Protein AF-A0A1R4G363-F1 (afdb_monomer)

Sequence (57 aa):
MADEPTASLDAANAMAVGRLIVDRARDRRVGVAMATHDPRVAELCDRVVELRAVSAG

Secondary structure (DSSP, 8-state):
--S-TTTTS-HHHHHHHHHHHHHHHHHHT-------S-HHHHTTSS-----------

Solvent-accessible surface area (backbo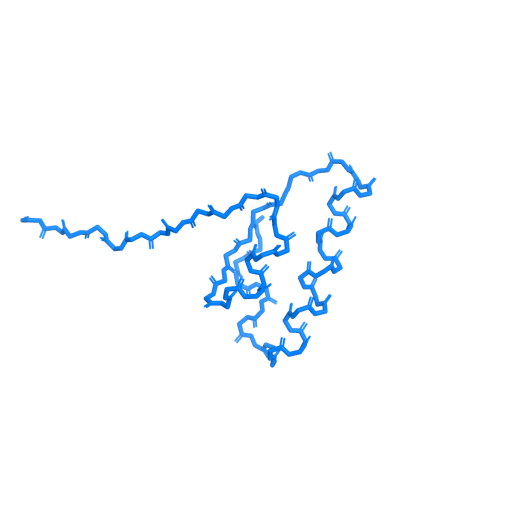ne atoms only — not comparable to full-atom values): 3861 Å² total; per-residue (Å²): 131,58,82,50,87,38,80,90,43,58,75,68,54,27,43,54,52,47,50,52,53,50,53,52,27,60,77,68,73,48,90,82,72,82,59,76,93,49,66,75,52,46,68,70,45,100,71,79,82,88,86,72,86,81,80,83,127

Structure (mmCIF, N/CA/C/O backbone):
data_AF-A0A1R4G363-F1
#
_entry.id   AF-A0A1R4G363-F1
#
loop_
_atom_site.group_PDB
_atom_site.id
_atom_site.type_symbol
_atom_site.label_atom_id
_atom_site.label_alt_id
_atom_site.label_comp_id
_atom_site.label_asym_id
_a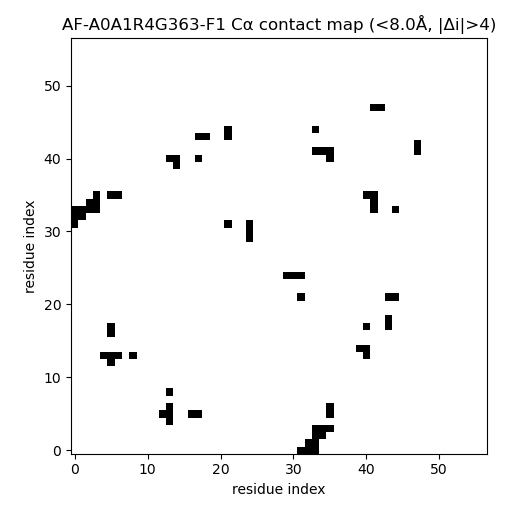tom_site.label_entity_id
_atom_site.label_seq_id
_atom_site.pdbx_PDB_ins_code
_atom_site.Cartn_x
_atom_site.Cartn_y
_atom_site.Cartn_z
_atom_site.occupancy
_atom_site.B_iso_or_equiv
_atom_site.auth_seq_id
_atom_site.auth_comp_id
_atom_site.auth_asym_id
_atom_site.auth_atom_id
_atom_site.pdbx_PDB_model_num
ATOM 1 N N . MET A 1 1 ? 5.024 12.832 -2.542 1.00 48.75 1 MET A N 1
ATOM 2 C CA . MET A 1 1 ? 5.473 11.448 -2.789 1.00 48.75 1 MET A CA 1
ATOM 3 C C . MET A 1 1 ? 6.254 11.028 -1.563 1.00 48.75 1 MET A C 1
ATOM 5 O O . MET A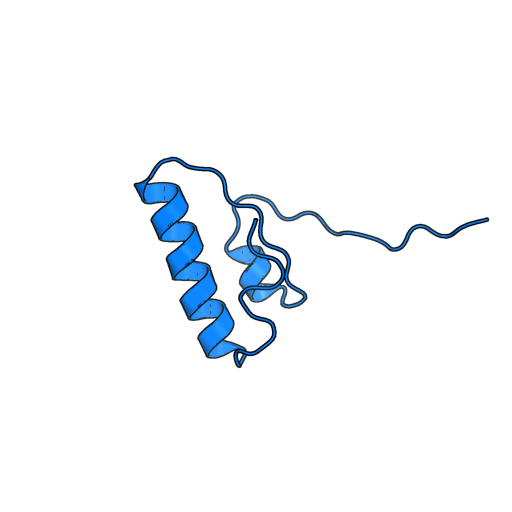 1 1 ? 7.110 11.797 -1.148 1.00 48.75 1 MET A O 1
ATOM 9 N N . ALA A 1 2 ? 5.878 9.921 -0.929 1.00 61.72 2 ALA A N 1
ATOM 10 C CA . ALA A 1 2 ? 6.685 9.322 0.126 1.00 61.72 2 ALA A CA 1
ATOM 11 C C . ALA A 1 2 ? 7.501 8.220 -0.545 1.00 61.72 2 ALA A C 1
ATOM 13 O O . ALA A 1 2 ? 6.908 7.302 -1.109 1.00 61.72 2 ALA A O 1
ATOM 14 N N . ASP A 1 3 ? 8.820 8.375 -0.559 1.00 53.31 3 ASP A N 1
ATOM 15 C CA . ASP A 1 3 ? 9.716 7.343 -1.063 1.00 53.31 3 ASP A CA 1
ATOM 16 C C . ASP A 1 3 ? 9.951 6.350 0.078 1.00 53.31 3 ASP A C 1
ATOM 18 O O . ASP A 1 3 ? 10.379 6.747 1.161 1.00 53.31 3 ASP A O 1
ATOM 22 N N . GLU A 1 4 ? 9.541 5.102 -0.130 1.00 51.25 4 GLU A N 1
ATOM 23 C CA . GLU A 1 4 ? 9.680 3.993 0.823 1.00 51.25 4 GLU A CA 1
ATOM 24 C C . GLU A 1 4 ? 9.229 4.271 2.284 1.00 51.25 4 GLU A C 1
ATOM 26 O O . GLU A 1 4 ? 10.018 4.150 3.225 1.00 51.25 4 GLU A O 1
ATOM 31 N N . PRO A 1 5 ? 7.938 4.558 2.552 1.00 59.91 5 PRO A N 1
ATOM 32 C CA . PRO A 1 5 ? 7.459 4.849 3.912 1.00 59.91 5 PRO A CA 1
ATOM 33 C C . PRO A 1 5 ? 7.550 3.663 4.895 1.00 59.91 5 PRO A C 1
ATOM 35 O O . PRO A 1 5 ? 7.265 3.829 6.080 1.00 59.91 5 PRO A O 1
ATOM 38 N N . THR A 1 6 ? 7.917 2.468 4.423 1.00 59.91 6 THR A N 1
ATOM 39 C CA . THR A 1 6 ? 7.963 1.225 5.206 1.00 59.91 6 THR A CA 1
ATOM 40 C C . THR A 1 6 ? 9.344 0.576 5.274 1.00 59.91 6 THR A C 1
ATOM 42 O O . THR A 1 6 ? 9.476 -0.449 5.933 1.00 59.91 6 THR A O 1
ATOM 45 N N . ALA A 1 7 ? 10.381 1.141 4.645 1.00 57.75 7 ALA A N 1
ATOM 46 C CA . ALA A 1 7 ? 11.692 0.483 4.537 1.00 57.75 7 ALA A CA 1
ATOM 47 C C . ALA A 1 7 ? 12.437 0.284 5.874 1.00 57.75 7 ALA A C 1
ATOM 49 O O . ALA A 1 7 ? 13.342 -0.540 5.947 1.00 57.75 7 ALA A O 1
ATOM 50 N N . SER A 1 8 ? 12.040 0.988 6.942 1.00 58.91 8 SER A N 1
ATOM 51 C CA . SER A 1 8 ? 12.604 0.840 8.299 1.00 58.91 8 SER A CA 1
ATOM 52 C C . SER A 1 8 ? 11.637 0.173 9.296 1.00 58.91 8 SER A C 1
ATOM 54 O O . SER A 1 8 ? 11.921 0.079 10.488 1.00 58.91 8 SER A O 1
ATOM 56 N N . LEU A 1 9 ? 10.460 -0.264 8.837 1.00 60.78 9 LEU A N 1
ATOM 57 C CA . LEU A 1 9 ? 9.437 -0.874 9.687 1.00 60.78 9 LEU A CA 1
ATOM 58 C C . LEU A 1 9 ? 9.436 -2.391 9.491 1.00 60.78 9 LEU A C 1
ATOM 60 O O . LEU A 1 9 ? 9.548 -2.879 8.368 1.00 60.78 9 LEU A O 1
ATOM 64 N N . ASP A 1 10 ? 9.272 -3.150 10.577 1.00 77.81 10 ASP A N 1
ATOM 65 C CA . ASP A 1 10 ? 8.954 -4.572 10.455 1.00 77.81 10 ASP A CA 1
ATOM 66 C C . ASP A 1 10 ? 7.641 -4.771 9.671 1.00 77.81 10 ASP A C 1
ATOM 68 O O . ASP A 1 10 ? 6.815 -3.864 9.539 1.00 77.81 10 ASP A O 1
ATOM 72 N N . ALA A 1 11 ? 7.440 -5.977 9.142 1.00 77.62 11 ALA A N 1
ATOM 73 C CA . ALA A 1 11 ? 6.305 -6.294 8.277 1.00 77.62 11 ALA A CA 1
ATOM 74 C C . ALA A 1 11 ? 4.930 -5.940 8.878 1.00 77.62 11 ALA A C 1
ATOM 76 O O . ALA A 1 11 ? 4.016 -5.553 8.148 1.00 77.62 11 ALA A O 1
ATOM 77 N N . ALA A 1 12 ? 4.761 -6.072 10.197 1.00 83.50 12 ALA A N 1
ATOM 78 C CA . ALA A 1 12 ? 3.497 -5.761 10.857 1.00 83.50 12 ALA A CA 1
ATOM 79 C C . ALA A 1 12 ? 3.264 -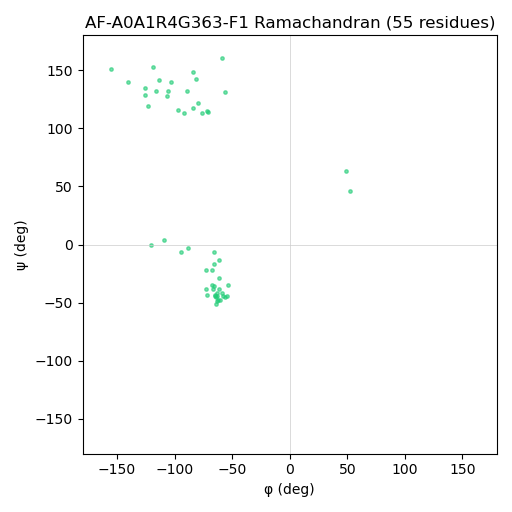4.245 10.899 1.00 83.50 12 ALA A C 1
ATOM 81 O O . ALA A 1 12 ? 2.177 -3.762 10.570 1.00 83.50 12 ALA A O 1
ATOM 82 N N . ASN A 1 13 ? 4.308 -3.491 11.231 1.00 86.88 13 ASN A N 1
ATOM 83 C CA . ASN A 1 13 ? 4.274 -2.038 11.244 1.00 86.88 13 ASN A CA 1
ATOM 84 C C . ASN A 1 13 ? 4.104 -1.442 9.837 1.00 86.88 13 ASN A C 1
ATOM 86 O O . ASN A 1 13 ? 3.336 -0.495 9.664 1.00 86.88 13 ASN A O 1
ATOM 90 N N . ALA A 1 14 ? 4.734 -2.031 8.817 1.00 88.19 14 ALA A N 1
ATOM 91 C CA . ALA A 1 14 ? 4.557 -1.641 7.419 1.00 88.19 14 ALA A CA 1
ATOM 92 C C . ALA A 1 14 ? 3.089 -1.751 6.967 1.00 88.19 14 ALA A C 1
ATOM 94 O O . ALA A 1 14 ? 2.548 -0.823 6.364 1.00 88.19 14 ALA A O 1
ATOM 95 N N . MET A 1 15 ? 2.414 -2.848 7.324 1.00 93.31 15 MET A N 1
ATOM 96 C CA . MET A 1 15 ? 0.989 -3.048 7.041 1.00 93.31 15 MET A CA 1
ATOM 97 C C . MET A 1 15 ? 0.099 -2.041 7.774 1.00 93.31 15 MET A C 1
ATOM 99 O O . MET A 1 15 ? -0.823 -1.481 7.175 1.00 93.31 15 MET A O 1
ATOM 103 N N . ALA A 1 16 ? 0.370 -1.793 9.058 1.00 94.00 16 ALA A N 1
ATOM 104 C CA . ALA A 1 16 ? -0.399 -0.845 9.859 1.00 94.00 16 ALA A CA 1
ATOM 105 C C . ALA A 1 16 ? -0.294 0.582 9.297 1.00 94.00 16 ALA A C 1
ATOM 107 O O . ALA A 1 16 ? -1.311 1.246 9.085 1.00 94.00 16 ALA A O 1
ATOM 108 N N . VAL A 1 17 ? 0.923 1.033 8.984 1.00 93.50 17 VAL A N 1
ATOM 109 C CA . VAL A 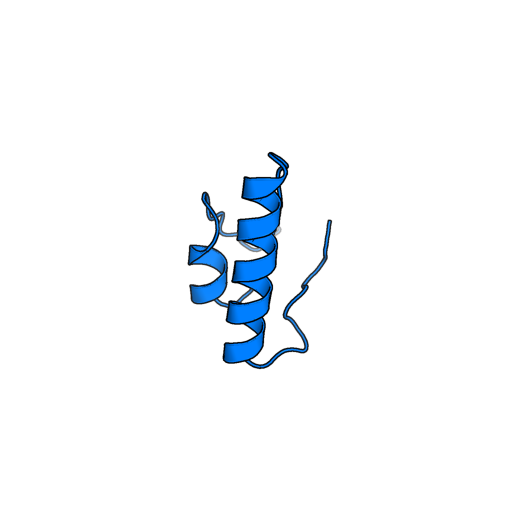1 17 ? 1.162 2.349 8.377 1.00 93.50 17 VAL A CA 1
ATOM 110 C C . VAL A 1 17 ? 0.554 2.430 6.977 1.00 93.50 17 VAL A C 1
ATOM 112 O O . VAL A 1 17 ? -0.122 3.411 6.667 1.00 93.50 17 VAL A O 1
ATOM 115 N N . GLY A 1 18 ? 0.719 1.393 6.153 1.00 94.25 18 GLY A N 1
ATOM 116 C CA . GLY A 1 18 ? 0.120 1.326 4.821 1.00 94.25 18 GLY A CA 1
ATOM 117 C C . GLY A 1 18 ? -1.401 1.485 4.857 1.00 94.25 18 GLY A C 1
ATOM 118 O O . GLY A 1 18 ? -1.954 2.295 4.111 1.00 94.25 18 GLY A O 1
ATOM 119 N N . ARG A 1 19 ? -2.079 0.792 5.785 1.00 95.88 19 ARG A N 1
ATOM 120 C CA . ARG A 1 19 ? -3.532 0.916 5.979 1.00 95.88 19 ARG A CA 1
ATOM 121 C C . ARG A 1 19 ? -3.921 2.347 6.345 1.00 95.88 19 ARG A C 1
ATOM 123 O O . ARG A 1 19 ? -4.812 2.906 5.713 1.00 95.88 19 ARG A O 1
ATOM 130 N N . LEU A 1 20 ? -3.220 2.959 7.301 1.00 96.31 20 LEU A N 1
ATOM 131 C CA . LEU A 1 20 ? -3.490 4.339 7.716 1.00 96.31 20 LEU A CA 1
ATOM 132 C C . LEU A 1 20 ? -3.345 5.331 6.555 1.00 96.31 20 LEU A C 1
ATOM 134 O O . LEU A 1 20 ? -4.168 6.234 6.414 1.00 96.31 20 LEU A O 1
ATOM 138 N N . ILE A 1 21 ? -2.322 5.166 5.713 1.00 95.88 21 ILE A N 1
ATOM 139 C CA . ILE A 1 21 ? -2.108 6.023 4.541 1.00 95.88 21 ILE A CA 1
ATOM 140 C C . ILE A 1 21 ? -3.274 5.889 3.552 1.00 95.88 21 ILE A C 1
ATOM 142 O O . ILE A 1 21 ? -3.818 6.905 3.114 1.00 95.88 21 ILE A O 1
ATOM 146 N N . VAL A 1 22 ? -3.672 4.658 3.219 1.00 95.94 22 VAL A N 1
ATOM 147 C CA . VAL A 1 22 ? -4.761 4.388 2.266 1.00 95.94 22 VAL A CA 1
ATOM 148 C C . VAL A 1 22 ? -6.096 4.920 2.785 1.00 95.94 22 VAL A C 1
ATOM 150 O O . VAL A 1 22 ? -6.815 5.601 2.050 1.00 95.94 22 VAL A O 1
ATOM 153 N N . ASP A 1 23 ? -6.411 4.681 4.056 1.00 96.38 23 ASP A N 1
ATOM 154 C CA . ASP A 1 23 ? -7.662 5.147 4.658 1.00 96.38 23 ASP A CA 1
ATOM 155 C C . ASP A 1 23 ? -7.724 6.681 4.670 1.00 96.38 23 ASP A C 1
ATOM 157 O O . ASP A 1 23 ?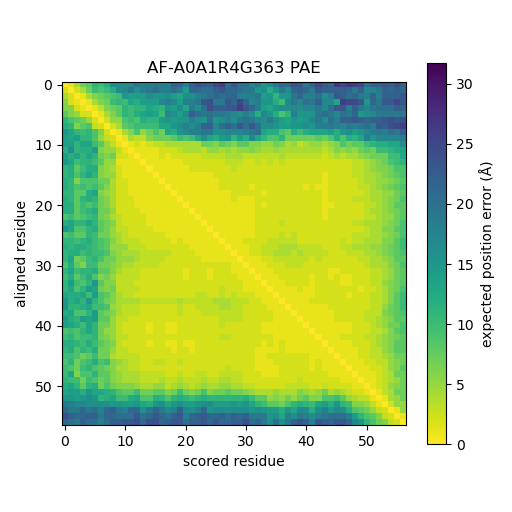 -8.728 7.272 4.271 1.00 96.38 23 ASP A O 1
ATOM 161 N N . ARG A 1 24 ? -6.613 7.361 4.991 1.00 96.81 24 ARG A N 1
ATOM 162 C CA . ARG A 1 24 ? -6.542 8.829 4.914 1.00 96.81 24 ARG A CA 1
ATOM 163 C C . ARG A 1 24 ? -6.651 9.371 3.495 1.00 96.81 24 ARG A C 1
ATOM 165 O O . ARG A 1 24 ? -7.238 10.440 3.311 1.00 96.81 24 ARG A O 1
ATOM 172 N N . ALA A 1 25 ? -6.103 8.671 2.506 1.00 96.50 25 ALA A N 1
ATOM 173 C CA 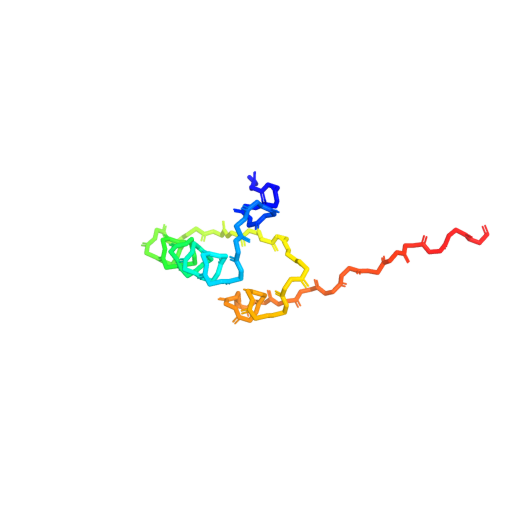. ALA A 1 25 ? -6.239 9.049 1.104 1.00 96.50 25 ALA A CA 1
ATOM 174 C C . ALA A 1 25 ? -7.709 9.005 0.658 1.00 96.50 25 ALA A C 1
ATOM 176 O O . ALA A 1 25 ? -8.198 9.959 0.047 1.00 96.50 25 ALA A O 1
ATOM 177 N N . ARG A 1 26 ? -8.428 7.944 1.050 1.00 95.44 26 ARG A N 1
ATOM 178 C CA . ARG A 1 26 ? -9.864 7.761 0.792 1.00 95.44 26 ARG A CA 1
ATOM 179 C C . ARG A 1 26 ? -10.706 8.827 1.487 1.00 95.44 26 ARG A C 1
ATOM 181 O O . ARG A 1 26 ? -11.477 9.510 0.812 1.00 95.44 26 ARG A O 1
ATOM 188 N N . ASP A 1 27 ? -10.495 9.037 2.787 1.00 97.69 27 ASP A N 1
ATOM 189 C CA . ASP A 1 27 ? -11.195 10.057 3.583 1.00 97.69 27 ASP A CA 1
ATOM 190 C C . ASP A 1 27 ? -11.068 11.452 2.959 1.00 97.69 27 ASP A C 1
ATOM 192 O O . ASP A 1 27 ? -12.033 12.213 2.872 1.00 97.69 27 ASP A O 1
ATOM 196 N N . ARG A 1 28 ? -9.855 11.799 2.511 1.00 97.19 28 ARG A N 1
ATOM 197 C CA . ARG A 1 28 ? -9.534 13.124 1.966 1.00 97.19 28 ARG A CA 1
ATOM 198 C C . ARG A 1 28 ? -9.776 13.245 0.465 1.00 97.19 28 ARG A C 1
ATOM 200 O O . ARG A 1 28 ? -9.603 14.338 -0.068 1.00 97.19 28 ARG A O 1
ATOM 207 N N . ARG A 1 29 ? -10.175 12.160 -0.207 1.00 96.69 29 ARG A N 1
ATOM 208 C CA . ARG A 1 29 ? -10.359 12.080 -1.666 1.00 96.69 29 ARG A CA 1
ATOM 209 C C . ARG A 1 29 ? -9.122 12.546 -2.443 1.00 96.69 29 ARG A C 1
ATOM 211 O O . ARG A 1 29 ? -9.226 13.322 -3.391 1.00 96.69 29 ARG A O 1
ATOM 218 N N . VAL A 1 30 ? -7.948 12.079 -2.026 1.00 97.50 30 VAL A N 1
ATOM 219 C CA . VAL A 1 30 ? -6.664 12.371 -2.681 1.00 97.50 30 VAL A CA 1
ATOM 220 C C . VAL A 1 30 ? -6.009 11.093 -3.191 1.00 97.50 30 VAL A C 1
ATOM 222 O O . VAL A 1 30 ? -6.217 10.016 -2.641 1.00 97.50 30 VAL A O 1
ATOM 225 N N . GLY A 1 31 ? -5.196 11.215 -4.241 1.00 94.94 31 GLY A N 1
ATOM 226 C CA . GLY A 1 31 ? -4.399 10.104 -4.759 1.00 94.94 31 GLY A CA 1
ATOM 227 C C . GLY A 1 31 ? -3.112 9.896 -3.958 1.00 94.94 31 GLY A C 1
ATOM 228 O O . GLY A 1 31 ? -2.455 10.862 -3.566 1.00 94.94 31 GLY A O 1
ATOM 229 N N . VAL A 1 32 ? -2.730 8.634 -3.762 1.00 96.00 32 VAL A N 1
ATOM 230 C CA . VAL A 1 32 ? -1.440 8.233 -3.184 1.00 96.00 32 VAL A CA 1
ATOM 231 C C . VAL A 1 32 ? -0.750 7.260 -4.134 1.00 96.00 32 VAL A C 1
ATOM 233 O O . VAL A 1 32 ? -1.371 6.327 -4.631 1.00 96.00 32 VAL A O 1
ATOM 236 N N . ALA A 1 33 ? 0.544 7.481 -4.365 1.00 95.12 33 ALA A N 1
ATOM 237 C CA . ALA A 1 33 ? 1.437 6.511 -4.986 1.00 95.12 33 ALA A CA 1
ATOM 238 C C . ALA A 1 33 ? 2.352 5.941 -3.896 1.00 95.12 33 ALA A C 1
ATOM 240 O O . ALA A 1 33 ? 2.963 6.712 -3.150 1.00 95.12 33 ALA A O 1
ATOM 241 N N . MET A 1 34 ? 2.413 4.613 -3.797 1.00 93.38 34 MET A N 1
ATOM 242 C CA . MET A 1 34 ? 3.195 3.890 -2.797 1.00 93.38 34 MET A CA 1
ATOM 243 C C . MET A 1 34 ? 4.127 2.903 -3.501 1.00 93.38 34 MET A C 1
ATOM 245 O O . MET A 1 34 ? 3.678 2.125 -4.339 1.00 93.38 34 MET A O 1
ATOM 249 N N . ALA A 1 35 ? 5.411 2.947 -3.153 1.00 93.06 35 ALA A N 1
ATOM 250 C CA . ALA A 1 35 ? 6.409 1.973 -3.577 1.00 93.06 35 ALA A CA 1
ATOM 251 C C . ALA A 1 35 ? 6.744 1.058 -2.392 1.00 93.06 35 ALA A C 1
ATOM 253 O O . ALA A 1 35 ? 6.954 1.533 -1.275 1.00 93.06 35 ALA A O 1
ATOM 254 N N . THR A 1 36 ? 6.749 -0.251 -2.628 1.00 90.94 36 THR A N 1
ATOM 255 C CA . THR A 1 36 ? 7.062 -1.271 -1.622 1.00 90.94 36 THR A CA 1
ATOM 256 C C . THR A 1 36 ? 7.573 -2.534 -2.308 1.00 90.94 36 THR A C 1
ATOM 258 O O . THR A 1 36 ? 7.190 -2.825 -3.440 1.00 90.94 36 THR A O 1
ATOM 261 N N . HIS A 1 37 ? 8.421 -3.290 -1.613 1.00 89.50 37 HIS A N 1
ATOM 262 C CA . HIS A 1 37 ? 8.826 -4.640 -2.010 1.00 89.50 37 HIS A CA 1
ATOM 263 C C . HIS A 1 37 ? 7.967 -5.729 -1.336 1.00 89.50 37 HIS A C 1
ATOM 265 O O . HIS A 1 37 ? 8.120 -6.906 -1.651 1.00 89.50 37 HIS A O 1
ATOM 271 N N . ASP A 1 38 ? 7.077 -5.358 -0.405 1.00 90.75 38 ASP A N 1
ATOM 272 C CA . ASP A 1 38 ? 6.172 -6.290 0.274 1.00 90.75 38 ASP A CA 1
ATOM 273 C C . ASP A 1 38 ? 4.834 -6.391 -0.485 1.00 90.75 3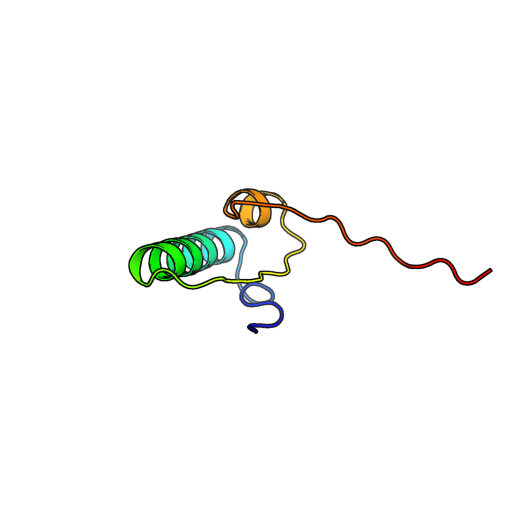8 ASP A C 1
ATOM 275 O O . ASP A 1 38 ? 4.065 -5.419 -0.497 1.00 90.75 38 ASP A O 1
ATOM 279 N N . PRO A 1 39 ? 4.504 -7.550 -1.088 1.00 90.19 39 PRO A N 1
ATOM 280 C CA . PRO A 1 39 ? 3.272 -7.716 -1.858 1.00 90.19 39 PRO A CA 1
ATOM 281 C C . PRO A 1 39 ? 2.007 -7.514 -1.013 1.00 90.19 39 PRO A C 1
ATOM 283 O O . PRO A 1 39 ? 1.010 -7.010 -1.520 1.00 90.19 39 PRO A O 1
ATOM 286 N N . ARG A 1 40 ? 2.052 -7.803 0.294 1.00 91.81 40 ARG A N 1
ATOM 287 C CA . ARG A 1 40 ? 0.899 -7.623 1.194 1.00 91.81 40 ARG A CA 1
ATOM 288 C C . ARG A 1 40 ? 0.554 -6.149 1.382 1.00 91.81 40 ARG A C 1
ATOM 290 O O . ARG A 1 40 ? -0.614 -5.794 1.510 1.00 91.81 40 ARG A O 1
ATOM 297 N N . VAL A 1 41 ? 1.571 -5.284 1.389 1.00 93.19 41 VAL A N 1
ATOM 298 C CA . VAL A 1 41 ? 1.381 -3.828 1.448 1.00 93.19 41 VAL A CA 1
ATOM 299 C C . VAL A 1 41 ? 0.853 -3.319 0.105 1.00 93.19 41 VAL A C 1
ATOM 301 O O . VAL A 1 41 ? -0.030 -2.463 0.084 1.00 93.19 41 VAL A O 1
ATOM 304 N N . ALA A 1 42 ? 1.334 -3.869 -1.014 1.00 94.44 42 ALA A N 1
ATOM 305 C CA . ALA A 1 42 ? 0.848 -3.507 -2.346 1.00 94.44 42 ALA A CA 1
ATOM 306 C C . ALA A 1 42 ? -0.652 -3.814 -2.523 1.00 94.44 42 ALA A C 1
ATOM 308 O O . ALA A 1 42 ? -1.379 -2.988 -3.072 1.00 94.44 42 ALA A O 1
ATOM 309 N N . GLU A 1 43 ? -1.138 -4.934 -1.979 1.00 94.38 43 GLU A N 1
ATOM 310 C CA . GLU A 1 43 ? -2.561 -5.323 -1.987 1.00 94.38 43 GLU A CA 1
ATOM 311 C C . GLU A 1 43 ? -3.493 -4.339 -1.254 1.00 94.38 43 GLU A C 1
ATOM 313 O O . GLU A 1 43 ? -4.712 -4.397 -1.418 1.00 94.38 43 GLU A O 1
ATOM 318 N N . LEU A 1 44 ? -2.955 -3.404 -0.461 1.00 95.00 44 LEU A N 1
ATOM 319 C CA . LEU A 1 44 ? -3.744 -2.330 0.148 1.00 95.00 44 LEU A CA 1
ATOM 320 C C . LEU A 1 44 ? -4.174 -1.261 -0.871 1.00 95.00 44 LEU A C 1
ATOM 322 O O . LEU A 1 44 ? -5.126 -0.523 -0.605 1.00 95.00 44 LEU A O 1
ATOM 326 N N . CYS A 1 45 ? -3.469 -1.150 -2.001 1.00 95.12 45 CYS A N 1
ATOM 327 C CA . CYS A 1 45 ? -3.707 -0.144 -3.031 1.00 95.12 45 CYS A CA 1
ATOM 328 C C . CYS A 1 45 ? -4.812 -0.577 -4.002 1.00 95.12 45 CYS A C 1
ATOM 330 O O . CYS A 1 45 ? -4.942 -1.750 -4.337 1.00 95.12 45 CYS A O 1
ATOM 332 N N . ASP A 1 46 ? -5.559 0.388 -4.544 1.00 95.25 46 ASP A N 1
ATOM 333 C CA . ASP A 1 46 ? -6.620 0.094 -5.520 1.00 95.25 46 ASP A CA 1
ATOM 334 C C . ASP A 1 46 ? -6.056 -0.429 -6.859 1.00 95.25 46 ASP A C 1
ATOM 336 O O . ASP A 1 46 ? -6.754 -1.079 -7.637 1.00 95.25 46 ASP A O 1
ATOM 340 N N . ARG A 1 47 ? -4.781 -0.130 -7.148 1.00 95.31 47 ARG A N 1
ATOM 341 C CA . ARG A 1 47 ? -4.037 -0.614 -8.316 1.00 95.31 47 ARG A CA 1
ATOM 342 C C . ARG A 1 47 ? -2.604 -0.947 -7.924 1.00 95.31 47 ARG A C 1
ATOM 344 O O . ARG A 1 47 ? -1.962 -0.164 -7.229 1.00 95.31 47 ARG A O 1
ATOM 351 N N . VAL A 1 48 ? -2.092 -2.047 -8.468 1.00 95.62 48 VAL A N 1
ATOM 352 C CA . VAL A 1 48 ? -0.692 -2.467 -8.328 1.00 95.62 48 VAL A CA 1
ATOM 353 C C . VAL A 1 48 ? -0.030 -2.449 -9.702 1.00 95.62 48 VAL A C 1
ATOM 355 O O . VAL A 1 48 ? -0.597 -2.940 -10.678 1.00 95.62 48 VAL A O 1
ATOM 358 N N . VAL A 1 49 ? 1.157 -1.848 -9.784 1.00 94.50 49 VAL A N 1
ATOM 359 C CA . VAL A 1 49 ? 1.985 -1.822 -10.995 1.00 94.50 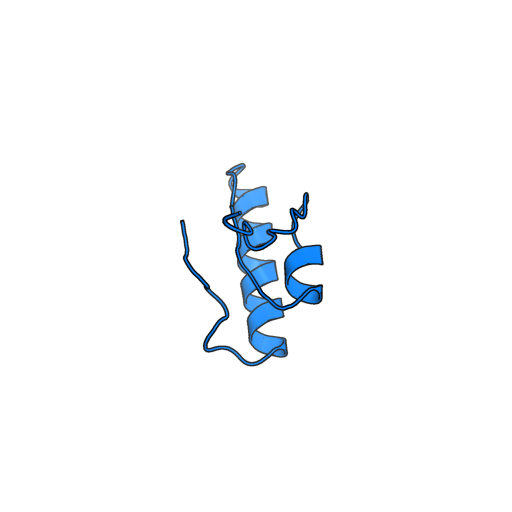49 VAL A CA 1
ATOM 360 C C . VAL A 1 49 ? 3.342 -2.417 -10.653 1.00 94.50 49 VAL A C 1
ATOM 362 O O . VAL A 1 49 ? 4.058 -1.882 -9.811 1.00 94.50 49 VAL A O 1
ATOM 365 N N . GLU A 1 50 ? 3.698 -3.512 -11.319 1.00 93.19 50 GLU A N 1
ATOM 366 C CA . GLU A 1 50 ? 5.023 -4.113 -11.192 1.00 93.19 50 GLU A CA 1
ATOM 367 C C . GLU A 1 50 ? 6.035 -3.349 -12.046 1.00 93.19 50 GLU A C 1
ATOM 369 O O . GLU A 1 50 ? 5.890 -3.242 -13.267 1.00 93.19 50 GLU A O 1
ATOM 374 N N . LEU A 1 51 ? 7.085 -2.842 -11.404 1.00 90.62 51 LEU A N 1
ATOM 375 C CA . LEU A 1 51 ? 8.221 -2.249 -12.097 1.00 90.62 51 LEU A CA 1
ATOM 376 C C . LEU A 1 51 ? 9.253 -3.335 -12.402 1.00 90.62 51 LEU A C 1
ATOM 378 O O . LEU A 1 51 ? 9.621 -4.124 -11.534 1.00 90.62 51 LEU A O 1
ATOM 382 N N . ARG A 1 52 ? 9.731 -3.368 -13.647 1.00 88.81 52 ARG A N 1
ATOM 383 C CA . ARG A 1 52 ? 10.797 -4.272 -14.092 1.00 88.81 52 ARG A CA 1
ATOM 384 C C . ARG A 1 52 ? 12.026 -3.455 -14.442 1.00 88.81 52 ARG A C 1
ATOM 386 O O . ARG A 1 52 ? 11.901 -2.376 -15.021 1.00 88.81 52 ARG A O 1
ATOM 393 N N . ALA A 1 53 ? 13.202 -3.977 -14.105 1.00 85.88 53 ALA A N 1
ATOM 394 C CA . ALA A 1 53 ? 14.454 -3.381 -14.542 1.00 85.88 53 ALA A CA 1
ATOM 395 C C . ALA A 1 53 ? 14.463 -3.289 -16.073 1.00 85.88 53 ALA A C 1
ATOM 397 O O . ALA A 1 53 ? 14.155 -4.260 -16.766 1.00 85.88 53 ALA A O 1
ATOM 398 N N . VAL A 1 54 ? 14.802 -2.113 -16.595 1.00 84.00 54 VAL A N 1
ATOM 399 C CA . VAL A 1 54 ? 14.983 -1.934 -18.033 1.00 84.00 54 VAL A CA 1
ATOM 400 C C . VAL A 1 54 ? 16.327 -2.556 -18.393 1.00 84.00 54 VAL A C 1
ATOM 402 O O . VAL A 1 54 ? 17.370 -2.078 -17.953 1.00 84.00 54 VAL A O 1
ATOM 405 N N . SER A 1 55 ? 16.313 -3.643 -19.162 1.00 78.00 55 SER A N 1
ATOM 406 C CA . SER A 1 55 ? 17.537 -4.199 -19.736 1.00 78.00 55 SER A CA 1
ATOM 407 C C . SER A 1 55 ? 18.032 -3.250 -20.827 1.00 78.00 55 SER A C 1
ATOM 409 O O . SER A 1 55 ? 17.353 -3.066 -21.835 1.00 78.00 55 SER A O 1
ATOM 411 N N . ALA A 1 56 ? 19.192 -2.627 -20.619 1.00 72.75 56 ALA A N 1
ATOM 412 C CA . ALA A 1 56 ? 19.908 -1.956 -21.695 1.00 72.75 56 ALA A CA 1
ATOM 413 C C . ALA A 1 56 ? 20.497 -3.042 -22.608 1.00 72.75 56 ALA A C 1
ATOM 415 O O . ALA A 1 56 ? 21.288 -3.866 -22.143 1.00 72.75 56 ALA A O 1
ATOM 416 N N . GLY A 1 57 ? 20.023 -3.092 -23.853 1.00 61.38 57 GLY A N 1
ATOM 417 C CA . GLY A 1 57 ? 20.623 -3.897 -24.919 1.00 61.38 57 GLY A CA 1
ATOM 418 C C . GLY A 1 57 ? 21.897 -3.265 -25.455 1.00 61.38 57 GLY A C 1
ATOM 419 O O . GLY A 1 57 ? 22.028 -2.024 -25.334 1.00 61.38 57 GLY A O 1
#

Mean predicted aligned error: 6.68 Å

pLDDT: mean 85.84, std 14.27, range [48.75, 97.69]

Radius of gyration: 12.64 Å; Cα contacts (8 Å, |Δi|>4): 38; chains: 1; bounding box: 32×21×36 Å

Foldseek 3Di:
DDDCPPPPPDPVVLQVVLLVVLVVCVVVVHDDDDDDPDVSSQVSDPDHDDDDDDDDD